Protein AF-W1YHX0-F1 (afdb_monomer_lite)

pLDDT: mean 87.03, std 13.22, range [40.62, 98.62]

Organism: NCBI:txid408170

Foldseek 3Di:
DPPDDDDPVVVVVLVVLLVVLLVVLLVQLLVLLVVDPDLFPVSLVVSVCVVVVDDDVPPPQWAWDDDDRHDTDIRGDCPVVCVVCVVVVHHPVSVVSSVQSSSQSSSCSNPVVDGDD

Radius of gyration: 15.65 Å; chains: 1; bounding box: 30×29×47 Å

Secondary structure (DSSP, 8-state):
------SHHHHHHHHHHHHHHHHHHHHHHHHHHTT-SS--HHHHHHHHHHHH----TTS--EEEEEE-SS-EEEEE--HHHHHHHHHTT--HHHHHHHHHHHHHHHHHHH-TT----

Sequence (117 aa):
MLDTNSGDEAVHVVTAILDAFAVQGQACGVVAQDSLEEHTAPAIYNALQNFYVNGMPCDGGDQVVSESPDEFTWIGDHRLQAGYWRTAGVDPKFMALAYQTWFEAFVKAIDPAFELV

Structure (mmCIF, N/CA/C/O backbone):
data_AF-W1YHX0-F1
#
_entry.id   AF-W1YHX0-F1
#
loop_
_atom_site.group_PDB
_atom_site.id
_atom_site.type_symbol
_atom_site.label_atom_id
_atom_site.label_alt_id
_atom_site.label_comp_id
_atom_site.label_asym_id
_atom_site.label_entity_id
_atom_site.label_seq_id
_atom_site.pdbx_PDB_ins_code
_atom_site.Cartn_x
_atom_site.Cartn_y
_atom_site.Cartn_z
_atom_site.occupancy
_atom_site.B_iso_or_equiv
_atom_site.auth_seq_id
_atom_site.auth_comp_id
_atom_site.auth_asym_id
_atom_site.auth_atom_id
_atom_site.pdbx_PDB_model_num
ATOM 1 N N . MET A 1 1 ? 15.056 0.971 -20.120 1.00 40.62 1 MET A N 1
ATOM 2 C CA . MET A 1 1 ? 14.019 0.554 -21.082 1.00 40.62 1 MET A CA 1
ATOM 3 C C . MET A 1 1 ? 13.678 -0.881 -20.749 1.00 40.62 1 MET A C 1
ATOM 5 O O . MET A 1 1 ? 14.533 -1.734 -20.940 1.00 40.62 1 MET A O 1
ATOM 9 N N . LEU A 1 2 ? 12.488 -1.136 -20.208 1.00 43.56 2 LEU A N 1
ATOM 10 C CA . LEU A 1 2 ? 11.900 -2.476 -20.221 1.00 43.56 2 LEU A CA 1
ATOM 11 C C . LEU A 1 2 ? 11.383 -2.730 -21.644 1.00 43.56 2 LEU A C 1
ATOM 13 O O . LEU A 1 2 ? 10.187 -2.709 -21.894 1.00 43.56 2 LEU A O 1
ATOM 17 N N . ASP A 1 3 ? 12.315 -2.866 -22.586 1.00 60.97 3 ASP A N 1
ATOM 18 C CA . ASP A 1 3 ? 12.041 -3.403 -23.915 1.00 60.97 3 ASP A CA 1
ATOM 19 C C . ASP A 1 3 ? 12.527 -4.844 -23.890 1.00 60.97 3 ASP A C 1
ATOM 21 O O . ASP A 1 3 ? 13.702 -5.125 -24.103 1.00 60.97 3 ASP A O 1
ATOM 25 N N . THR A 1 4 ? 11.641 -5.746 -23.491 1.00 50.72 4 THR A N 1
ATOM 26 C CA . THR A 1 4 ? 11.630 -7.162 -23.878 1.00 50.72 4 THR A CA 1
ATOM 27 C C . THR A 1 4 ? 10.390 -7.770 -23.248 1.00 50.72 4 THR A C 1
ATOM 29 O O . THR A 1 4 ? 10.340 -7.987 -22.042 1.00 50.72 4 THR A O 1
ATOM 32 N N . ASN A 1 5 ? 9.364 -7.930 -24.086 1.00 51.41 5 ASN A N 1
ATOM 33 C CA . ASN A 1 5 ? 8.384 -9.022 -24.109 1.00 51.41 5 ASN A CA 1
ATOM 34 C C . ASN A 1 5 ? 7.026 -8.468 -24.548 1.00 51.41 5 ASN A C 1
ATOM 36 O O . ASN A 1 5 ? 6.219 -7.975 -23.772 1.00 51.41 5 ASN A O 1
ATOM 40 N N . SER A 1 6 ? 6.773 -8.507 -25.851 1.00 63.44 6 SER A N 1
ATOM 41 C CA . SER A 1 6 ? 5.424 -8.333 -26.380 1.00 63.44 6 SER A CA 1
ATOM 42 C C . SER A 1 6 ? 4.723 -9.692 -26.295 1.00 63.44 6 SER A C 1
ATOM 44 O O . SER A 1 6 ? 5.205 -10.646 -26.900 1.00 63.44 6 SER A O 1
ATOM 46 N N . GLY A 1 7 ? 3.612 -9.794 -25.557 1.00 66.19 7 GLY A N 1
ATOM 47 C CA . GLY A 1 7 ? 2.809 -1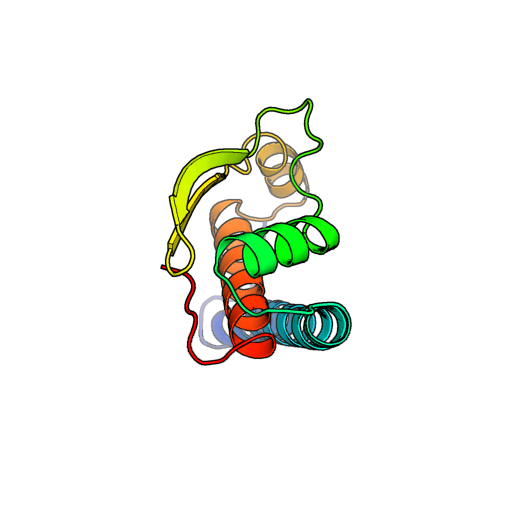1.024 -25.439 1.00 66.19 7 GLY A CA 1
ATOM 48 C C . GLY A 1 7 ? 2.758 -11.621 -24.025 1.00 66.19 7 GLY A C 1
ATOM 49 O O . GLY A 1 7 ? 3.078 -10.943 -23.049 1.00 66.19 7 GLY A O 1
ATOM 50 N N . ASP A 1 8 ? 2.351 -12.892 -23.926 1.00 71.62 8 ASP A N 1
ATOM 51 C CA . ASP A 1 8 ? 2.069 -13.621 -22.671 1.00 71.62 8 ASP A CA 1
ATOM 52 C C . ASP A 1 8 ? 3.237 -13.618 -21.663 1.00 71.62 8 ASP A C 1
ATOM 54 O O . ASP A 1 8 ? 3.030 -13.652 -20.453 1.00 71.62 8 ASP A O 1
ATOM 58 N N . GLU A 1 9 ? 4.480 -13.521 -22.138 1.00 74.69 9 GLU A N 1
ATOM 59 C CA . GLU A 1 9 ? 5.670 -13.530 -21.283 1.00 74.69 9 GLU A CA 1
ATOM 60 C C . GLU A 1 9 ? 5.806 -12.258 -20.429 1.00 74.69 9 GLU A C 1
ATOM 62 O O . GLU A 1 9 ? 6.169 -12.343 -19.256 1.00 74.69 9 GLU A O 1
ATOM 67 N N . ALA A 1 10 ? 5.459 -11.078 -20.960 1.00 75.94 10 ALA A N 1
ATOM 68 C CA . ALA A 1 10 ? 5.428 -9.858 -20.147 1.00 75.94 10 ALA A CA 1
ATOM 69 C C . ALA A 1 10 ? 4.324 -9.908 -19.093 1.00 75.94 10 ALA A C 1
ATOM 71 O O . ALA A 1 10 ? 4.528 -9.425 -17.981 1.00 75.94 10 ALA A O 1
ATOM 72 N N . VAL A 1 11 ? 3.183 -10.521 -19.421 1.00 82.81 11 VAL A N 1
ATOM 73 C CA . VAL A 1 11 ? 2.095 -10.725 -18.459 1.00 82.81 11 VAL A CA 1
ATOM 74 C C . VAL A 1 11 ? 2.586 -11.596 -17.306 1.00 82.81 11 VAL A C 1
ATOM 76 O O . VAL A 1 11 ? 2.435 -11.201 -16.157 1.00 82.81 11 VAL A O 1
ATOM 79 N N . HIS A 1 12 ? 3.266 -12.711 -17.590 1.00 88.25 12 HIS A N 1
ATOM 80 C CA . HIS A 1 12 ? 3.818 -13.575 -16.544 1.00 88.25 12 HIS A CA 1
ATOM 81 C C . HIS A 1 12 ? 4.850 -12.873 -15.655 1.00 88.25 12 HIS A C 1
ATOM 83 O O . HIS A 1 12 ? 4.824 -13.059 -14.441 1.00 88.25 12 HIS A O 1
ATOM 89 N N . VAL A 1 13 ? 5.742 -12.057 -16.226 1.00 91.19 13 VAL A N 1
ATOM 90 C CA . VAL A 1 13 ? 6.729 -11.300 -15.435 1.00 91.19 13 VAL A CA 1
ATOM 91 C C . VAL A 1 13 ? 6.039 -10.272 -14.539 1.00 91.19 13 VAL A C 1
ATOM 93 O O . VAL A 1 13 ? 6.361 -10.181 -13.357 1.00 91.19 13 VAL A O 1
ATOM 96 N N . VAL A 1 14 ? 5.072 -9.524 -15.075 1.00 92.69 14 VAL A N 1
ATOM 97 C CA . VAL A 1 14 ? 4.285 -8.557 -14.300 1.00 92.69 14 VAL A CA 1
ATOM 98 C C . VAL A 1 14 ? 3.544 -9.254 -13.161 1.00 92.69 14 VAL A C 1
ATOM 100 O O . VAL A 1 14 ? 3.647 -8.808 -12.020 1.00 92.69 14 VAL A O 1
ATOM 103 N N . THR A 1 15 ? 2.866 -10.369 -13.443 1.00 94.31 15 THR A N 1
ATOM 104 C CA . THR A 1 15 ? 2.180 -11.175 -12.427 1.00 94.31 15 THR A CA 1
ATOM 105 C C . THR A 1 15 ? 3.151 -11.648 -11.351 1.00 94.31 15 THR A C 1
ATOM 107 O O . THR A 1 15 ? 2.892 -11.418 -10.179 1.00 94.31 15 THR A O 1
ATOM 110 N N . ALA A 1 16 ? 4.308 -12.202 -11.722 1.00 96.88 16 ALA A N 1
ATOM 111 C CA . ALA A 1 16 ? 5.293 -12.678 -10.752 1.00 96.88 16 ALA A CA 1
ATOM 112 C C . ALA A 1 16 ? 5.829 -11.560 -9.837 1.00 96.88 16 ALA A C 1
ATOM 114 O O . ALA A 1 16 ? 6.089 -11.799 -8.658 1.00 96.88 16 ALA A O 1
ATOM 115 N N . ILE A 1 17 ? 5.991 -10.338 -10.357 1.00 96.81 17 ILE A N 1
ATOM 116 C CA . ILE A 1 17 ? 6.402 -9.187 -9.543 1.00 96.81 17 ILE A CA 1
ATOM 117 C C . ILE A 1 17 ? 5.288 -8.798 -8.567 1.00 96.81 17 ILE A C 1
ATOM 119 O O . ILE A 1 17 ? 5.563 -8.620 -7.383 1.00 96.81 17 ILE A O 1
ATOM 123 N N . LEU A 1 18 ? 4.043 -8.681 -9.037 1.00 97.88 18 LEU A N 1
ATOM 124 C CA . LEU A 1 18 ? 2.913 -8.340 -8.169 1.00 97.88 18 LEU A CA 1
ATOM 125 C C . LEU A 1 18 ? 2.675 -9.420 -7.104 1.00 97.88 18 LEU A C 1
ATOM 127 O O . LEU A 1 18 ? 2.472 -9.082 -5.941 1.00 97.88 18 LEU A O 1
ATOM 131 N N . ASP A 1 19 ? 2.810 -10.698 -7.462 1.00 98.31 19 ASP A N 1
ATOM 132 C CA . ASP A 1 19 ? 2.743 -11.823 -6.527 1.00 98.31 19 ASP A CA 1
ATOM 133 C C . ASP A 1 19 ? 3.838 -11.726 -5.461 1.00 98.31 19 ASP A C 1
ATOM 135 O O . ASP A 1 19 ? 3.575 -11.951 -4.282 1.00 98.31 19 ASP A O 1
ATOM 139 N N . ALA A 1 20 ? 5.064 -11.345 -5.835 1.00 98.44 20 ALA A N 1
ATOM 140 C CA . ALA A 1 20 ? 6.142 -11.152 -4.868 1.00 98.44 20 ALA A CA 1
ATOM 141 C C . ALA A 1 20 ? 5.828 -10.023 -3.868 1.00 98.44 20 ALA A C 1
ATOM 143 O O . ALA A 1 20 ? 6.080 -10.181 -2.671 1.00 98.44 20 ALA A O 1
ATOM 144 N N . PHE A 1 21 ? 5.243 -8.912 -4.332 1.00 98.19 21 PHE A N 1
ATOM 145 C CA . PHE A 1 21 ? 4.770 -7.836 -3.454 1.00 98.19 21 PHE A CA 1
ATOM 146 C C . PHE A 1 21 ? 3.618 -8.307 -2.558 1.00 98.19 21 PHE A C 1
ATOM 148 O O . PHE A 1 21 ? 3.654 -8.053 -1.357 1.00 98.19 21 PHE A O 1
ATOM 155 N N . ALA A 1 22 ? 2.646 -9.050 -3.091 1.00 98.50 22 ALA A N 1
ATOM 1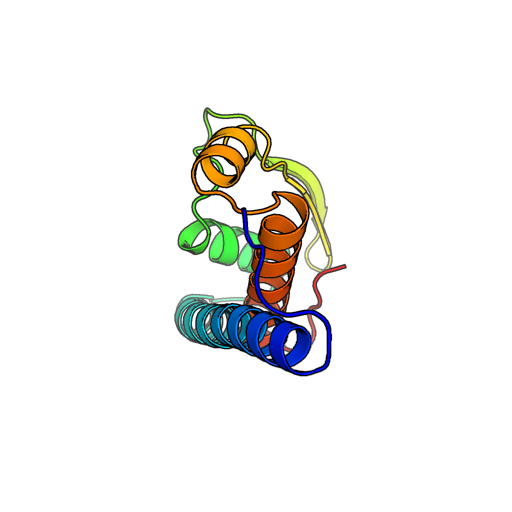56 C CA . ALA A 1 22 ? 1.543 -9.605 -2.307 1.00 98.50 22 ALA A CA 1
ATOM 157 C C . ALA A 1 22 ? 2.043 -10.565 -1.213 1.00 98.50 22 ALA A C 1
ATOM 159 O O . ALA A 1 22 ? 1.677 -10.423 -0.048 1.00 98.50 22 ALA A O 1
ATOM 160 N N . VAL A 1 23 ? 2.932 -11.503 -1.560 1.00 98.62 23 VAL A N 1
ATOM 161 C CA . VAL A 1 23 ? 3.522 -12.469 -0.618 1.00 98.62 23 VAL A CA 1
ATOM 162 C C . VAL A 1 23 ? 4.263 -11.752 0.504 1.00 98.62 23 VAL A C 1
ATOM 164 O O . VAL A 1 23 ? 4.128 -12.118 1.673 1.00 98.62 23 VAL A O 1
ATOM 167 N N . GLN A 1 24 ? 5.040 -10.720 0.173 1.00 98.12 24 GLN A N 1
ATOM 168 C CA . GLN A 1 24 ? 5.791 -9.987 1.184 1.00 98.12 24 GLN A CA 1
ATOM 169 C C . GLN A 1 24 ? 4.887 -9.083 2.037 1.00 98.12 24 GLN A C 1
ATOM 171 O O . GLN A 1 24 ? 5.108 -9.000 3.244 1.00 98.12 24 GLN A O 1
ATOM 176 N N . GLY A 1 25 ? 3.843 -8.485 1.455 1.00 97.94 25 GLY A N 1
ATOM 177 C CA . GLY A 1 25 ? 2.816 -7.732 2.182 1.00 97.94 25 GLY A CA 1
ATOM 178 C C . GLY A 1 25 ? 2.074 -8.606 3.179 1.00 97.94 25 GLY A C 1
ATOM 179 O O . GLY A 1 25 ? 2.014 -8.273 4.359 1.00 97.94 25 GLY A O 1
ATOM 180 N N . GLN A 1 26 ? 1.628 -9.785 2.744 1.00 98.38 26 GLN A N 1
ATOM 181 C CA . GLN A 1 26 ? 1.005 -10.778 3.614 1.00 98.38 26 GLN A CA 1
ATOM 182 C C . GLN A 1 26 ? 1.937 -11.191 4.761 1.00 98.38 26 GLN A C 1
ATOM 184 O O . GLN A 1 26 ? 1.516 -11.210 5.914 1.00 98.38 26 GLN A O 1
ATOM 189 N N . ALA A 1 27 ? 3.205 -11.503 4.470 1.00 97.94 27 ALA A N 1
ATOM 190 C CA . ALA A 1 27 ? 4.167 -11.892 5.499 1.00 97.94 27 ALA A CA 1
ATOM 191 C C . ALA A 1 27 ? 4.377 -10.782 6.544 1.00 97.94 27 ALA A C 1
ATOM 193 O O . ALA A 1 27 ? 4.415 -11.063 7.740 1.00 97.94 27 ALA A O 1
ATOM 194 N N . CYS A 1 28 ? 4.472 -9.523 6.110 1.00 97.56 28 CYS A N 1
ATOM 195 C CA . CYS A 1 28 ? 4.557 -8.379 7.013 1.00 97.56 28 CYS A CA 1
ATOM 196 C C . CYS A 1 28 ? 3.271 -8.168 7.818 1.00 97.56 28 CYS A C 1
ATOM 198 O O . CYS A 1 28 ? 3.363 -7.895 9.011 1.00 97.56 28 CYS A O 1
ATOM 200 N N . GLY A 1 29 ? 2.099 -8.343 7.206 1.00 97.06 29 GLY A N 1
ATOM 201 C CA . GLY A 1 29 ? 0.811 -8.223 7.889 1.00 97.06 29 GLY A CA 1
ATOM 202 C C . GLY A 1 29 ? 0.629 -9.276 8.982 1.00 97.06 29 GLY A C 1
ATOM 203 O O . GLY A 1 29 ? 0.200 -8.937 10.077 1.00 97.06 29 GLY A O 1
ATOM 204 N N . VAL A 1 30 ? 1.058 -10.523 8.747 1.00 97.25 30 VAL A N 1
ATOM 205 C CA . VAL A 1 30 ? 1.075 -11.575 9.784 1.00 97.25 30 VAL A CA 1
ATOM 206 C C . VAL A 1 30 ? 1.960 -11.172 10.967 1.00 97.25 30 VAL A C 1
ATOM 208 O O . VAL A 1 30 ? 1.544 -11.282 12.113 1.00 97.25 30 VAL A O 1
ATOM 211 N N . VAL A 1 31 ? 3.163 -10.648 10.706 1.00 96.69 31 VAL A N 1
ATOM 212 C CA . VAL A 1 31 ? 4.059 -10.178 11.781 1.00 96.69 31 VAL A CA 1
ATOM 213 C C . VAL A 1 31 ? 3.461 -8.980 12.527 1.00 96.69 31 VAL A C 1
ATOM 215 O O . VAL A 1 31 ? 3.614 -8.870 13.740 1.00 96.69 31 VAL A O 1
ATOM 218 N N . ALA A 1 32 ? 2.789 -8.073 11.819 1.00 95.81 32 ALA A N 1
ATOM 219 C CA . ALA A 1 32 ? 2.131 -6.919 12.417 1.00 95.81 32 ALA A CA 1
ATOM 220 C C . ALA A 1 32 ? 0.941 -7.323 13.301 1.00 95.81 32 ALA A C 1
ATOM 222 O O . ALA A 1 32 ? 0.796 -6.780 14.396 1.00 95.81 32 ALA A O 1
ATOM 223 N N . GLN A 1 33 ? 0.134 -8.291 12.855 1.00 95.50 33 GLN A N 1
ATOM 224 C CA . GLN A 1 33 ? -1.021 -8.822 13.584 1.00 95.50 33 GLN A CA 1
ATOM 225 C C . GLN A 1 33 ? -0.632 -9.294 14.990 1.00 95.50 33 GLN A C 1
ATOM 227 O O . GLN A 1 33 ? -1.297 -8.934 15.956 1.00 95.50 33 GLN A O 1
ATOM 232 N N . ASP A 1 34 ? 0.495 -10.002 15.121 1.00 91.94 34 ASP A N 1
ATOM 233 C CA . ASP A 1 34 ? 1.008 -10.497 16.409 1.00 91.94 34 ASP A CA 1
ATOM 234 C C . ASP A 1 34 ? 1.316 -9.377 17.426 1.00 91.94 34 ASP A C 1
ATOM 236 O O . ASP A 1 34 ? 1.468 -9.640 18.621 1.00 91.94 34 ASP A O 1
ATOM 240 N N . SER A 1 35 ? 1.438 -8.129 16.963 1.00 87.69 35 SER A N 1
ATOM 241 C CA . SER A 1 35 ? 1.763 -6.958 17.785 1.00 87.69 35 SER A CA 1
ATOM 242 C C . SER A 1 35 ? 0.574 -6.036 18.075 1.00 87.69 35 SER A C 1
ATOM 244 O O . SER A 1 35 ? 0.740 -5.054 18.801 1.00 87.69 35 SER A O 1
ATOM 246 N N . LEU A 1 36 ? -0.608 -6.330 17.526 1.00 92.19 36 LEU A N 1
ATOM 247 C CA . LEU A 1 36 ? -1.809 -5.512 17.688 1.00 92.19 36 LEU A CA 1
ATOM 248 C C . LEU A 1 36 ? -2.697 -6.039 18.822 1.00 92.19 36 LEU A C 1
ATOM 250 O O . LEU A 1 36 ? -3.041 -7.216 18.869 1.00 92.19 36 LEU A O 1
ATOM 254 N N . GLU A 1 37 ? -3.104 -5.147 19.727 1.00 90.56 37 GLU A N 1
ATOM 255 C CA . GLU A 1 37 ? -4.092 -5.462 20.773 1.00 90.56 37 GLU A CA 1
ATOM 256 C C . GLU A 1 37 ? -5.532 -5.431 20.230 1.00 90.56 37 GLU A C 1
ATOM 258 O O . GLU A 1 37 ? -6.386 -6.190 20.686 1.00 90.56 37 GLU A O 1
ATOM 263 N N . GLU A 1 38 ? -5.795 -4.569 19.242 1.00 91.44 38 GLU A N 1
ATOM 264 C CA . GLU A 1 38 ? -7.105 -4.359 18.623 1.00 91.44 38 GLU A CA 1
ATOM 265 C C . GLU A 1 38 ? -6.963 -4.113 17.114 1.00 91.44 38 GLU A C 1
ATOM 267 O O . GLU A 1 38 ? -5.992 -3.510 16.652 1.00 91.44 38 GLU A O 1
ATOM 272 N N . HIS A 1 39 ? -7.962 -4.545 16.341 1.00 93.06 39 HIS A N 1
ATOM 273 C CA . HIS A 1 39 ? -8.007 -4.389 14.886 1.00 93.06 39 HIS A CA 1
ATOM 274 C C . HIS A 1 39 ? -8.948 -3.244 14.495 1.00 93.06 39 HIS A C 1
ATOM 276 O O . HIS A 1 39 ? -10.071 -3.459 14.051 1.00 93.06 39 HIS A O 1
ATOM 282 N N . THR A 1 40 ? -8.498 -2.009 14.702 1.00 94.75 40 THR A N 1
ATOM 283 C CA . THR A 1 40 ? -9.187 -0.804 14.210 1.00 94.75 40 THR A CA 1
ATOM 284 C C . THR A 1 40 ? -8.453 -0.246 12.994 1.00 94.75 40 THR A C 1
ATOM 286 O O . THR A 1 40 ? -7.236 -0.419 12.878 1.00 94.75 40 THR A O 1
ATOM 289 N N . ALA A 1 41 ? -9.147 0.467 12.103 1.00 93.31 41 ALA A N 1
ATOM 290 C CA . ALA A 1 41 ? -8.529 1.085 10.926 1.00 93.31 41 ALA A CA 1
ATOM 291 C C . ALA A 1 41 ? -7.287 1.943 11.265 1.00 93.31 41 ALA A C 1
ATOM 293 O O . ALA A 1 41 ? -6.268 1.790 10.587 1.00 93.31 41 ALA A O 1
ATOM 294 N N . PRO A 1 42 ? -7.279 2.774 12.333 1.00 91.88 42 PRO A N 1
ATOM 295 C CA . PRO A 1 42 ? -6.101 3.561 12.695 1.00 91.88 42 PRO A CA 1
ATOM 296 C C . PRO A 1 42 ? -4.951 2.696 13.224 1.00 91.88 42 PRO A C 1
ATOM 298 O O . PRO A 1 42 ? -3.786 2.973 12.941 1.00 91.88 42 PRO A O 1
ATOM 301 N N . ALA A 1 43 ? -5.248 1.630 13.976 1.00 93.44 43 ALA A N 1
ATOM 302 C CA . ALA A 1 43 ? -4.225 0.706 14.465 1.00 93.44 43 ALA A CA 1
ATOM 303 C C . ALA A 1 43 ? -3.561 -0.053 13.305 1.00 93.44 43 ALA A C 1
ATOM 305 O O . ALA A 1 43 ? -2.333 -0.136 13.242 1.00 93.44 43 ALA A O 1
ATOM 306 N N . ILE A 1 44 ? -4.366 -0.520 12.347 1.00 94.62 44 ILE A N 1
ATOM 307 C CA . ILE A 1 44 ? -3.901 -1.188 11.126 1.00 94.62 44 ILE A CA 1
ATOM 308 C C . ILE A 1 44 ? -3.061 -0.231 10.272 1.00 94.62 44 ILE A C 1
ATOM 310 O O . ILE A 1 44 ? -1.967 -0.602 9.849 1.00 94.62 44 ILE A O 1
ATOM 314 N N . TYR A 1 45 ? -3.520 1.006 10.059 1.00 91.56 45 TYR A N 1
ATOM 315 C CA . TYR A 1 45 ? -2.758 2.026 9.332 1.00 91.56 45 TYR A CA 1
ATOM 316 C C . TYR A 1 45 ? -1.400 2.298 9.991 1.00 91.56 45 TYR A C 1
ATOM 318 O O . TYR A 1 45 ? -0.365 2.258 9.330 1.00 91.56 45 TYR A O 1
ATOM 326 N N . ASN A 1 46 ? -1.371 2.512 11.308 1.00 90.00 46 ASN A N 1
ATOM 327 C CA . ASN A 1 46 ? -0.119 2.756 12.024 1.00 90.00 46 ASN A CA 1
ATOM 328 C C . ASN A 1 46 ? 0.839 1.560 11.926 1.00 90.00 46 ASN A C 1
ATOM 330 O O . ASN A 1 46 ? 2.042 1.744 11.729 1.00 90.00 46 ASN A O 1
ATOM 334 N N . ALA A 1 47 ? 0.317 0.335 12.022 1.00 93.25 47 ALA A N 1
ATOM 335 C CA . ALA A 1 47 ? 1.109 -0.867 11.807 1.00 93.25 47 ALA A CA 1
ATOM 336 C C . ALA A 1 47 ? 1.677 -0.915 10.381 1.00 93.25 47 ALA A C 1
ATOM 338 O O . ALA A 1 47 ? 2.873 -1.137 10.220 1.00 93.25 47 ALA A O 1
ATOM 339 N N . LEU A 1 48 ? 0.864 -0.629 9.361 1.00 92.88 48 LEU A N 1
ATOM 340 C CA . LEU A 1 48 ? 1.287 -0.561 7.960 1.00 92.88 48 LEU A CA 1
ATOM 341 C C . LEU A 1 48 ? 2.438 0.432 7.763 1.00 92.88 48 LEU A C 1
ATOM 343 O O . LEU A 1 48 ? 3.461 0.073 7.174 1.00 92.88 48 LEU A O 1
ATOM 347 N N . GLN A 1 49 ? 2.324 1.643 8.311 1.00 88.12 49 GLN A N 1
ATOM 348 C CA . GLN A 1 49 ? 3.348 2.684 8.177 1.00 88.12 49 GLN A CA 1
ATOM 349 C C . GLN A 1 49 ? 4.701 2.274 8.781 1.00 88.12 49 GLN A C 1
ATOM 351 O O . GLN A 1 49 ? 5.747 2.612 8.223 1.00 88.12 49 GLN A O 1
ATOM 356 N N . ASN A 1 50 ? 4.705 1.478 9.857 1.00 89.69 50 ASN A N 1
ATOM 357 C CA . ASN A 1 50 ? 5.937 0.963 10.469 1.00 89.69 50 ASN A CA 1
ATOM 358 C C . ASN A 1 50 ? 6.717 -0.002 9.559 1.00 89.69 50 ASN A C 1
ATOM 360 O O . ASN A 1 50 ? 7.930 -0.139 9.718 1.00 89.69 50 ASN A O 1
ATOM 364 N N . PHE A 1 51 ? 6.045 -0.666 8.614 1.00 92.25 51 PHE A N 1
ATOM 365 C CA . PHE A 1 51 ? 6.678 -1.564 7.641 1.00 92.25 51 PHE A CA 1
ATOM 366 C C . PHE A 1 51 ? 6.953 -0.885 6.306 1.00 92.25 51 PHE A C 1
ATOM 368 O O . PHE A 1 51 ? 7.983 -1.133 5.681 1.00 92.25 51 PHE A O 1
ATOM 375 N N . TYR A 1 52 ? 6.025 -0.046 5.863 1.00 87.94 52 TYR A N 1
ATOM 376 C CA . TYR A 1 52 ? 6.106 0.626 4.579 1.00 87.94 52 TYR A CA 1
ATOM 377 C C . TYR A 1 52 ? 7.196 1.704 4.561 1.00 87.94 52 TYR A C 1
ATOM 379 O O . TYR A 1 52 ? 7.914 1.824 3.568 1.00 87.94 52 TYR A O 1
ATOM 387 N N . VAL A 1 53 ? 7.356 2.443 5.669 1.00 78.38 53 VAL A N 1
ATOM 388 C CA . VAL A 1 53 ? 8.422 3.442 5.894 1.00 78.38 53 VAL A CA 1
ATOM 389 C C . VAL A 1 53 ? 8.604 4.396 4.704 1.00 78.38 53 VAL A C 1
ATOM 391 O O . VAL A 1 53 ? 9.713 4.786 4.337 1.00 78.38 53 VAL A O 1
ATOM 394 N N . ASN A 1 54 ? 7.501 4.772 4.068 1.00 68.62 54 ASN A N 1
ATOM 395 C CA . ASN A 1 54 ? 7.481 5.819 3.062 1.00 68.62 54 ASN A CA 1
ATOM 396 C C . ASN A 1 54 ? 6.810 7.001 3.726 1.00 68.62 54 ASN A C 1
ATOM 398 O O . ASN A 1 54 ? 5.662 6.887 4.128 1.00 68.62 54 ASN A O 1
ATOM 402 N N . GLY A 1 55 ? 7.547 8.087 3.913 1.00 56.81 55 GLY A N 1
ATOM 403 C CA . GLY A 1 55 ? 7.076 9.138 4.795 1.00 56.81 55 GLY A CA 1
ATOM 404 C C . GLY A 1 55 ? 7.778 9.103 6.145 1.00 56.81 55 GLY A C 1
ATOM 405 O O . GLY A 1 55 ? 7.255 8.534 7.099 1.00 56.81 55 GLY A O 1
ATOM 406 N N . MET A 1 56 ? 8.959 9.712 6.281 1.00 58.62 56 MET A N 1
ATOM 407 C CA . MET A 1 56 ? 9.327 10.187 7.622 1.00 58.62 56 MET A CA 1
ATOM 408 C C . MET A 1 56 ? 8.381 11.349 7.967 1.00 58.62 56 MET A C 1
ATOM 410 O O . MET A 1 56 ? 8.050 12.110 7.065 1.00 58.62 56 MET A O 1
ATOM 414 N N . PRO A 1 57 ? 8.013 11.594 9.242 1.00 54.16 57 PRO A N 1
ATOM 415 C CA . PRO A 1 57 ? 7.061 12.653 9.630 1.00 54.16 57 PRO A CA 1
ATOM 416 C C . PRO A 1 57 ? 7.361 14.058 9.062 1.00 54.16 57 PRO A C 1
ATOM 418 O O . PRO A 1 57 ? 6.525 14.955 9.100 1.00 54.16 57 PRO A O 1
ATOM 421 N N . CYS A 1 58 ? 8.585 14.262 8.576 1.00 53.94 58 CYS A N 1
ATOM 422 C CA . CYS A 1 58 ? 9.133 15.508 8.073 1.00 53.94 58 CYS A CA 1
ATOM 423 C C . CYS A 1 58 ? 9.000 15.710 6.550 1.00 53.94 58 CYS A C 1
ATOM 425 O O . CYS A 1 58 ? 9.319 16.803 6.086 1.00 53.94 58 CYS A O 1
ATOM 427 N N . ASP A 1 59 ? 8.624 14.697 5.759 1.00 62.69 59 ASP A N 1
ATOM 428 C CA . ASP A 1 59 ? 8.601 14.795 4.287 1.00 62.69 59 ASP A CA 1
ATOM 429 C C . ASP A 1 59 ? 7.228 15.159 3.696 1.00 62.69 59 ASP A C 1
ATOM 431 O O . ASP A 1 59 ? 7.145 15.493 2.513 1.00 62.69 59 ASP A O 1
ATOM 435 N N . GLY A 1 60 ? 6.179 15.172 4.529 1.00 60.16 60 GLY A N 1
ATOM 436 C CA . GLY A 1 60 ? 4.818 15.540 4.133 1.00 60.16 60 GLY A CA 1
ATOM 437 C C . GLY A 1 60 ? 4.203 14.598 3.095 1.00 60.16 60 GLY A C 1
ATOM 438 O O . GLY A 1 60 ? 3.273 15.011 2.4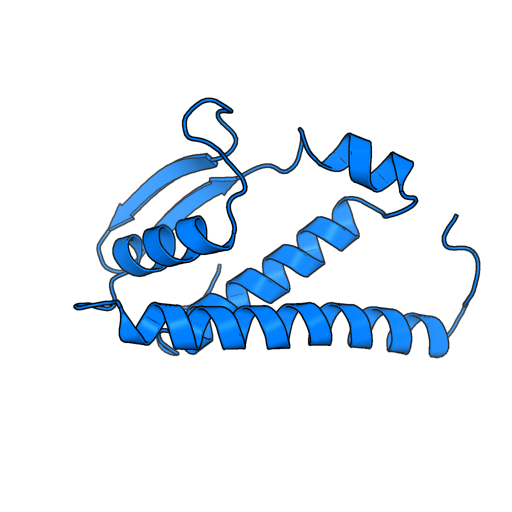07 1.00 60.16 60 GLY A O 1
ATOM 439 N N . GLY A 1 61 ? 4.746 13.382 2.955 1.00 64.12 61 GLY A N 1
ATOM 440 C CA . GLY A 1 61 ? 4.321 12.405 1.956 1.00 64.12 61 GLY A CA 1
ATOM 441 C C . GLY A 1 61 ? 2.951 11.792 2.228 1.00 64.12 61 GLY A C 1
ATOM 442 O O . GLY A 1 61 ? 2.292 11.412 1.268 1.00 64.12 61 GLY A O 1
ATOM 443 N N . ASP A 1 62 ? 2.518 11.766 3.494 1.00 74.25 62 ASP A N 1
ATOM 444 C CA . ASP A 1 62 ? 1.212 11.267 3.925 1.00 74.25 62 ASP A CA 1
ATOM 445 C C . ASP A 1 62 ? 0.440 12.340 4.707 1.00 74.25 62 ASP A C 1
ATOM 447 O O . ASP A 1 62 ? 0.911 12.879 5.714 1.00 74.25 62 ASP A O 1
ATOM 451 N N . GLN A 1 63 ? -0.777 12.638 4.254 1.00 79.44 63 GLN A N 1
ATOM 452 C CA . GLN A 1 63 ? -1.704 13.546 4.922 1.00 79.44 63 GLN A CA 1
ATOM 453 C C . GLN A 1 63 ? -2.987 12.808 5.301 1.00 79.44 63 GLN A C 1
ATOM 455 O O . GLN A 1 63 ? -3.759 12.427 4.426 1.00 79.44 63 GLN A O 1
ATOM 460 N N . VAL A 1 64 ? -3.258 12.667 6.600 1.00 85.38 64 VAL A N 1
ATOM 461 C CA . VAL A 1 64 ? -4.524 12.100 7.096 1.00 85.38 64 VAL A CA 1
ATOM 462 C C . VAL A 1 64 ? -5.698 12.992 6.679 1.00 85.38 64 VAL A C 1
ATOM 464 O O . VAL A 1 64 ? -5.660 14.210 6.874 1.00 85.38 64 VAL A O 1
ATOM 467 N N . VAL A 1 65 ? -6.730 12.380 6.097 1.00 87.00 65 VAL A N 1
ATOM 468 C CA . VAL A 1 65 ? -7.956 13.039 5.621 1.00 87.00 65 VAL A CA 1
ATOM 469 C C . VAL A 1 65 ? -9.132 12.748 6.552 1.00 87.00 65 VAL A C 1
ATOM 471 O O . VAL A 1 65 ? -9.854 13.676 6.919 1.00 87.00 65 VAL A O 1
ATOM 474 N N . SER A 1 66 ? -9.313 11.492 6.965 1.00 88.25 66 SER A N 1
ATOM 475 C CA . SER A 1 66 ? -10.333 11.085 7.936 1.00 88.25 66 SER A CA 1
ATOM 476 C C . SER A 1 66 ? -9.846 9.930 8.808 1.00 88.25 66 SER A C 1
ATOM 478 O O . SER A 1 66 ? -9.042 9.104 8.378 1.00 88.25 66 SER A O 1
ATOM 480 N N . GLU A 1 67 ? -10.354 9.882 10.038 1.00 89.38 67 GLU A N 1
ATOM 481 C CA . GLU A 1 67 ? -10.041 8.843 11.013 1.00 89.38 67 GLU A CA 1
ATOM 482 C C . GLU A 1 67 ? -11.302 8.471 11.798 1.00 89.38 67 GLU A C 1
ATOM 484 O O . GLU A 1 67 ? -11.992 9.326 12.361 1.00 89.38 67 GLU A O 1
ATOM 489 N N . SER A 1 68 ? -11.593 7.177 11.833 1.00 89.50 68 SER A N 1
ATOM 490 C CA . SER A 1 68 ? -12.608 6.535 12.661 1.00 89.50 68 SER A CA 1
ATOM 491 C C . 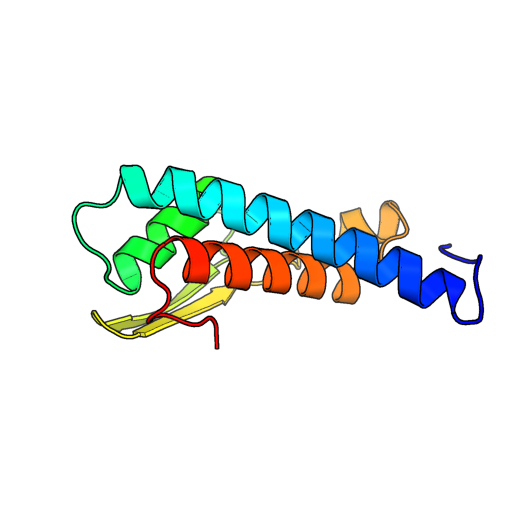SER A 1 68 ? -12.162 5.099 12.974 1.00 89.50 68 SER A C 1
ATOM 493 O O . SER A 1 68 ? -11.210 4.620 12.359 1.00 89.5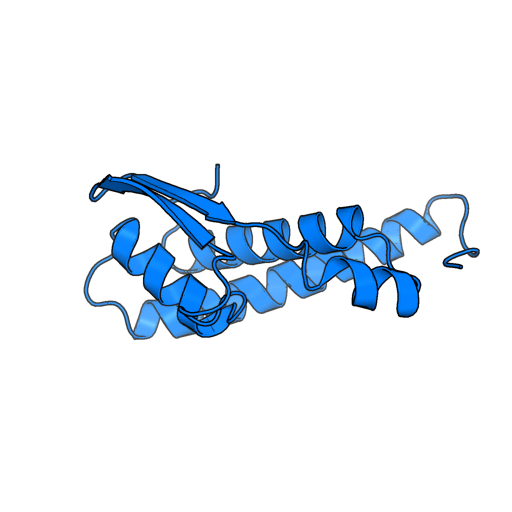0 68 SER A O 1
ATOM 495 N N . PRO A 1 69 ? -12.824 4.380 13.897 1.00 87.75 69 PRO A N 1
ATOM 496 C CA . PRO A 1 69 ? -12.471 2.987 14.176 1.00 87.75 69 PRO A CA 1
ATOM 497 C C . PRO A 1 69 ? -12.576 2.052 12.961 1.00 87.75 69 PRO A C 1
ATOM 499 O O . PRO A 1 69 ? -11.791 1.111 12.868 1.00 87.75 69 PRO A O 1
ATOM 502 N N . ASP A 1 70 ? -13.499 2.332 12.036 1.00 89.88 70 ASP A N 1
ATOM 503 C CA . ASP A 1 70 ? -13.824 1.451 10.904 1.00 89.88 70 ASP A CA 1
ATOM 504 C C . ASP A 1 70 ? -13.223 1.933 9.571 1.00 89.88 70 ASP A C 1
ATOM 506 O O . ASP A 1 70 ? -13.078 1.155 8.634 1.00 89.88 70 ASP A O 1
ATOM 510 N N . GLU A 1 71 ? -12.850 3.210 9.476 1.00 90.50 71 GLU A N 1
ATOM 511 C CA . GLU A 1 71 ? -12.331 3.831 8.255 1.00 90.50 71 GLU A CA 1
ATOM 512 C C . GLU A 1 71 ? -11.188 4.795 8.583 1.00 90.50 71 GLU A C 1
ATOM 514 O O . GLU A 1 71 ? -11.323 5.668 9.447 1.00 90.50 71 GLU A O 1
ATOM 519 N N . PHE A 1 72 ? -10.085 4.667 7.846 1.00 89.81 72 PHE A N 1
ATOM 520 C CA . PHE A 1 72 ? -8.953 5.584 7.885 1.00 89.81 72 PHE A CA 1
ATOM 521 C C . PHE A 1 72 ? -8.570 5.959 6.456 1.00 89.81 72 PHE A C 1
ATOM 523 O O . PHE A 1 72 ? -8.294 5.080 5.641 1.00 89.81 72 PHE A O 1
ATOM 530 N N . THR A 1 73 ? -8.527 7.254 6.147 1.00 89.50 73 THR A N 1
ATOM 531 C CA . THR A 1 73 ? -8.131 7.732 4.818 1.00 89.50 73 THR A CA 1
ATOM 532 C C . THR A 1 73 ? -6.969 8.703 4.915 1.00 89.50 73 THR A C 1
ATOM 534 O O . THR A 1 73 ? -6.918 9.577 5.785 1.00 89.50 73 THR A O 1
ATOM 537 N N . TRP A 1 74 ? -6.027 8.574 3.987 1.00 86.69 74 TRP A N 1
ATOM 538 C CA . TRP A 1 74 ? -4.902 9.485 3.855 1.00 86.69 74 TRP A CA 1
ATOM 539 C C . TRP A 1 74 ? -4.584 9.730 2.384 1.00 86.69 74 TRP A C 1
ATOM 541 O O . TRP A 1 74 ? -4.897 8.924 1.508 1.00 86.69 74 TRP A O 1
ATOM 551 N N . ILE A 1 75 ? -3.959 10.867 2.109 1.00 81.94 75 ILE A N 1
ATOM 552 C CA . ILE A 1 75 ? -3.364 11.168 0.814 1.00 81.94 75 ILE A CA 1
ATOM 553 C C . ILE A 1 75 ? -1.877 10.892 0.948 1.00 81.94 75 ILE A C 1
ATOM 555 O O . ILE A 1 75 ? -1.162 11.683 1.561 1.00 81.94 75 ILE A O 1
ATOM 559 N N . GLY A 1 76 ? -1.451 9.767 0.381 1.00 77.94 76 GLY A N 1
ATOM 560 C CA . GLY A 1 76 ? -0.050 9.431 0.179 1.00 77.94 76 GLY A CA 1
ATOM 561 C C . GLY A 1 76 ? 0.388 9.735 -1.250 1.00 77.94 76 GLY A C 1
ATOM 562 O O . GLY A 1 76 ? -0.351 9.439 -2.195 1.00 77.94 76 GLY A O 1
ATOM 563 N N . ASP A 1 77 ? 1.582 10.297 -1.450 1.00 75.62 77 ASP A N 1
ATOM 564 C CA . ASP A 1 77 ? 2.182 10.381 -2.784 1.00 75.62 77 ASP A CA 1
ATOM 565 C C . ASP A 1 77 ? 3.626 9.867 -2.854 1.00 75.62 77 ASP A C 1
ATOM 567 O O . ASP A 1 77 ? 4.404 9.923 -1.906 1.00 75.62 77 ASP A O 1
ATOM 571 N N . HIS A 1 78 ? 3.989 9.333 -4.024 1.00 84.25 78 HIS A N 1
ATOM 572 C CA . HIS A 1 78 ? 5.337 8.834 -4.305 1.00 84.25 78 HIS A CA 1
ATOM 573 C C . HIS A 1 78 ? 6.197 9.837 -5.077 1.00 84.25 78 HIS A C 1
ATOM 575 O O . HIS A 1 78 ? 7.073 9.447 -5.861 1.00 84.25 78 HIS A O 1
ATOM 581 N N . ARG A 1 79 ? 5.930 11.145 -4.972 1.00 82.62 79 ARG A N 1
ATOM 582 C CA . ARG A 1 79 ? 6.596 12.136 -5.838 1.00 82.62 79 ARG A CA 1
ATOM 583 C C . ARG A 1 79 ? 8.102 12.166 -5.620 1.00 82.62 79 ARG A C 1
ATOM 585 O O . ARG A 1 79 ? 8.839 12.348 -6.592 1.00 82.62 79 ARG A O 1
ATOM 592 N N . LEU A 1 80 ? 8.550 11.955 -4.382 1.00 83.62 80 LEU A N 1
ATOM 593 C CA . LEU A 1 80 ? 9.969 11.930 -4.022 1.00 83.62 80 LEU A CA 1
ATOM 594 C C . LEU A 1 80 ? 10.685 10.693 -4.594 1.00 83.62 80 LEU A C 1
ATOM 596 O O . LEU A 1 80 ? 11.825 10.786 -5.045 1.00 83.62 80 LEU A O 1
ATOM 600 N N . GLN A 1 81 ? 10.004 9.549 -4.656 1.00 87.62 81 GLN A N 1
ATOM 601 C CA . GLN A 1 81 ? 10.546 8.262 -5.100 1.00 87.62 81 GLN A CA 1
ATOM 602 C C . GLN A 1 81 ? 10.467 8.108 -6.627 1.00 87.62 81 GLN A C 1
ATOM 604 O O . GLN A 1 81 ? 11.350 7.511 -7.246 1.00 87.62 81 GLN A O 1
ATOM 609 N N . ALA A 1 82 ? 9.458 8.711 -7.266 1.00 91.06 82 ALA A N 1
ATOM 610 C CA . ALA A 1 82 ? 9.190 8.569 -8.697 1.00 91.06 82 ALA A CA 1
ATOM 611 C C . ALA A 1 82 ? 10.374 8.962 -9.598 1.00 91.06 82 ALA A C 1
ATOM 613 O O . ALA A 1 82 ? 10.541 8.399 -10.681 1.00 91.06 82 ALA A O 1
ATOM 614 N N . GLY A 1 83 ? 11.203 9.927 -9.187 1.00 93.44 83 GLY A N 1
ATOM 615 C CA . GLY A 1 83 ? 12.431 10.284 -9.910 1.00 93.44 83 GLY A CA 1
ATOM 616 C C . GLY A 1 83 ? 13.466 9.151 -9.926 1.00 93.44 83 GLY A C 1
ATOM 617 O O . GLY A 1 83 ? 14.058 8.856 -10.970 1.00 93.44 83 GLY A O 1
ATOM 618 N N . TYR A 1 84 ? 13.635 8.471 -8.791 1.00 92.56 84 TYR A N 1
ATOM 619 C CA . TYR A 1 84 ? 14.564 7.352 -8.651 1.00 92.56 84 TYR A CA 1
ATOM 620 C C . TYR A 1 84 ? 14.092 6.125 -9.428 1.00 92.56 84 TYR A C 1
ATOM 622 O O . TYR A 1 84 ? 14.892 5.503 -10.124 1.00 92.56 84 TYR A O 1
ATOM 630 N N . TRP A 1 85 ? 12.791 5.828 -9.409 1.00 94.31 85 TRP A N 1
ATOM 631 C CA . TRP A 1 85 ? 12.228 4.719 -10.184 1.00 94.31 85 TRP A CA 1
ATOM 632 C C . TRP A 1 85 ? 12.440 4.890 -11.685 1.00 94.31 85 TRP A C 1
ATOM 634 O O . TRP A 1 85 ? 12.920 3.970 -12.344 1.00 94.31 85 TRP A O 1
ATOM 644 N N . ARG A 1 86 ? 12.197 6.098 -12.216 1.00 95.12 86 ARG A N 1
ATOM 645 C CA . ARG A 1 86 ? 12.480 6.393 -13.630 1.00 95.12 86 ARG A CA 1
ATOM 646 C C . ARG A 1 86 ? 13.957 6.211 -13.964 1.00 95.12 86 ARG A C 1
ATOM 648 O O . ARG A 1 86 ? 14.271 5.640 -15.003 1.00 95.12 86 ARG A O 1
ATOM 655 N N . THR A 1 87 ? 14.852 6.657 -13.080 1.00 96.31 87 THR A N 1
ATOM 656 C CA . THR A 1 87 ? 16.305 6.467 -13.242 1.00 96.31 87 THR A CA 1
ATOM 657 C C . THR A 1 87 ? 16.680 4.983 -13.273 1.00 96.31 87 THR A C 1
ATOM 659 O O . THR A 1 87 ? 17.505 4.579 -14.087 1.00 96.31 87 THR A O 1
ATOM 662 N N . ALA A 1 88 ? 16.027 4.158 -12.451 1.00 94.81 88 ALA A N 1
ATOM 663 C CA . ALA A 1 88 ? 16.176 2.703 -12.452 1.00 94.81 88 ALA A CA 1
ATOM 664 C C . ALA A 1 88 ? 15.473 2.006 -13.638 1.00 94.81 88 ALA A C 1
ATOM 666 O O . ALA A 1 88 ? 15.577 0.792 -13.791 1.00 94.81 88 ALA A O 1
ATOM 667 N N . GLY A 1 89 ? 14.771 2.754 -14.496 1.00 94.25 89 GLY A N 1
ATOM 668 C CA . GLY A 1 89 ? 14.064 2.222 -15.659 1.00 94.25 89 GLY A CA 1
ATOM 669 C C . GLY A 1 89 ? 12.696 1.612 -15.353 1.00 94.25 89 GLY A C 1
ATOM 670 O O . GLY A 1 89 ? 12.174 0.892 -16.202 1.00 94.25 89 GLY A O 1
ATOM 671 N N . VAL A 1 90 ? 12.120 1.907 -14.187 1.00 93.44 90 VAL A N 1
ATOM 672 C CA . VAL A 1 90 ? 10.802 1.424 -13.762 1.00 93.44 90 VAL A CA 1
ATOM 673 C C . VAL A 1 90 ? 9.754 2.525 -13.933 1.00 93.44 90 VAL A C 1
ATOM 675 O O . VAL A 1 90 ? 9.992 3.682 -13.576 1.00 93.44 90 VAL A O 1
ATOM 678 N N . ASP A 1 91 ? 8.584 2.175 -14.475 1.00 94.06 91 ASP A N 1
ATOM 679 C CA . ASP A 1 91 ? 7.443 3.092 -14.552 1.00 94.06 91 ASP A CA 1
ATOM 680 C C . ASP A 1 91 ? 6.901 3.377 -13.136 1.00 94.06 91 ASP A C 1
ATOM 682 O O . ASP A 1 91 ? 6.486 2.443 -12.443 1.00 94.06 91 ASP A O 1
ATOM 686 N N . PRO A 1 92 ? 6.847 4.647 -12.691 1.00 93.44 92 PRO A N 1
ATOM 687 C CA . PRO A 1 92 ? 6.250 5.001 -11.409 1.00 93.44 92 PRO A CA 1
ATOM 688 C C . PRO A 1 92 ? 4.813 4.522 -11.211 1.00 93.44 92 PRO A C 1
ATOM 690 O O . PRO A 1 92 ? 4.437 4.229 -10.081 1.00 93.44 92 PRO A O 1
ATOM 693 N N . LYS A 1 93 ? 4.011 4.417 -12.278 1.00 92.62 93 LYS A N 1
ATOM 694 C CA . LYS A 1 93 ? 2.644 3.886 -12.172 1.00 92.62 93 LYS A CA 1
ATOM 695 C C . LYS A 1 93 ? 2.643 2.403 -11.820 1.00 92.62 93 LYS A C 1
ATOM 697 O O . LYS A 1 93 ? 1.823 1.969 -11.021 1.00 92.62 93 LYS A O 1
ATOM 702 N N . PHE A 1 94 ? 3.577 1.646 -12.392 1.00 94.50 94 PHE A N 1
ATOM 703 C CA . PHE A 1 94 ? 3.737 0.234 -12.070 1.00 94.50 94 PHE A CA 1
ATOM 704 C C . PHE A 1 94 ? 4.228 0.041 -10.631 1.00 94.50 94 PHE A C 1
ATOM 706 O O . PHE A 1 94 ? 3.685 -0.791 -9.916 1.00 94.50 94 PHE A O 1
ATOM 713 N N . MET A 1 95 ? 5.187 0.853 -10.170 1.00 94.44 95 MET A N 1
ATOM 714 C CA . MET A 1 95 ? 5.615 0.806 -8.764 1.00 94.44 95 MET A CA 1
ATOM 715 C C . MET A 1 95 ? 4.491 1.167 -7.795 1.00 94.44 95 MET A C 1
ATOM 717 O O . MET A 1 95 ? 4.347 0.507 -6.772 1.00 94.44 95 MET A O 1
ATOM 721 N N . ALA A 1 96 ? 3.679 2.179 -8.114 1.00 91.69 96 ALA A N 1
ATOM 722 C CA . ALA A 1 96 ? 2.517 2.527 -7.301 1.00 91.69 96 ALA A CA 1
ATOM 723 C C . ALA A 1 96 ? 1.525 1.356 -7.209 1.00 91.69 96 ALA A C 1
ATOM 725 O O . ALA A 1 96 ? 1.071 1.038 -6.114 1.00 91.69 96 ALA A O 1
ATOM 726 N N . LEU A 1 97 ? 1.257 0.668 -8.326 1.00 94.06 97 LEU A N 1
ATOM 727 C CA . LEU A 1 97 ? 0.434 -0.545 -8.337 1.00 94.06 97 LEU A CA 1
ATOM 728 C C . LEU A 1 97 ? 1.045 -1.656 -7.471 1.00 94.06 97 LEU A C 1
ATOM 730 O O . LEU A 1 97 ? 0.336 -2.253 -6.671 1.00 94.06 97 LEU A O 1
ATOM 734 N N . ALA A 1 98 ? 2.351 -1.904 -7.582 1.00 95.94 98 ALA A N 1
ATOM 735 C CA . ALA A 1 98 ? 3.026 -2.918 -6.775 1.00 95.94 98 ALA A CA 1
ATOM 736 C C . ALA A 1 98 ? 2.901 -2.635 -5.264 1.00 95.94 98 ALA A C 1
ATOM 738 O O . ALA A 1 98 ? 2.610 -3.546 -4.489 1.00 95.94 98 ALA A O 1
ATOM 739 N N . TYR A 1 99 ? 3.035 -1.372 -4.840 1.00 94.06 99 TYR A N 1
ATOM 740 C CA . TYR A 1 99 ? 2.800 -0.986 -3.445 1.00 94.06 99 TYR A CA 1
ATOM 741 C C . TYR A 1 99 ? 1.328 -1.092 -3.031 1.00 94.06 99 TYR A C 1
ATOM 743 O O . TYR A 1 99 ? 1.065 -1.532 -1.919 1.00 94.06 99 TYR A O 1
ATOM 751 N N . GLN A 1 100 ? 0.369 -0.769 -3.905 1.00 93.62 100 GLN A N 1
ATOM 752 C CA . GLN A 1 100 ? -1.055 -0.999 -3.621 1.00 93.62 100 GLN A CA 1
ATOM 753 C C . GLN A 1 100 ? -1.356 -2.486 -3.408 1.00 93.62 100 GLN A C 1
ATOM 755 O O . GLN A 1 100 ? -2.010 -2.842 -2.432 1.00 93.62 100 GLN A O 1
ATOM 760 N N . THR A 1 101 ? -0.810 -3.362 -4.256 1.00 96.94 101 THR A N 1
ATOM 761 C CA . THR A 1 101 ? -0.911 -4.819 -4.086 1.00 96.94 101 THR A CA 1
ATOM 762 C C . THR A 1 101 ? -0.321 -5.274 -2.750 1.00 96.94 101 THR A C 1
ATOM 764 O O . THR A 1 101 ? -0.891 -6.127 -2.070 1.00 96.94 101 THR A O 1
ATOM 767 N N . TRP A 1 102 ? 0.803 -4.684 -2.342 1.00 97.50 102 TRP A N 1
ATOM 768 C CA . TRP A 1 102 ? 1.410 -4.956 -1.043 1.00 97.50 102 TRP A CA 1
ATOM 769 C C . TRP A 1 102 ? 0.534 -4.489 0.126 1.00 97.50 102 TRP A C 1
ATOM 771 O O . TRP A 1 102 ? 0.327 -5.264 1.058 1.00 97.50 102 TRP A O 1
ATOM 781 N N . PHE A 1 103 ? -0.021 -3.271 0.070 1.00 95.62 103 PHE A N 1
ATOM 782 C CA . PHE A 1 103 ? -0.920 -2.739 1.102 1.00 95.62 103 PHE A CA 1
ATOM 783 C C . PHE A 1 103 ? -2.159 -3.611 1.269 1.00 95.62 103 PHE A C 1
ATOM 785 O O . PHE A 1 103 ? -2.518 -3.960 2.389 1.00 95.62 103 PHE A O 1
ATOM 792 N N . GLU A 1 104 ? -2.790 -3.999 0.162 1.00 96.81 104 GLU A N 1
ATOM 793 C CA . GLU A 1 104 ? -3.984 -4.838 0.182 1.00 96.81 104 GLU A CA 1
ATOM 794 C C . GLU A 1 104 ? -3.698 -6.195 0.840 1.00 96.81 104 GLU A C 1
ATOM 796 O O . GLU A 1 104 ? -4.449 -6.637 1.712 1.00 96.81 104 GLU A O 1
ATOM 801 N N . ALA A 1 105 ? -2.588 -6.841 0.470 1.00 97.88 105 ALA A N 1
ATOM 802 C CA . ALA A 1 105 ? -2.185 -8.110 1.065 1.00 97.88 105 ALA A CA 1
ATOM 803 C C . ALA A 1 105 ? -1.817 -7.972 2.552 1.00 97.88 105 ALA A C 1
ATOM 805 O O . ALA A 1 105 ? -2.147 -8.853 3.346 1.00 97.88 105 ALA A O 1
ATOM 806 N N . PHE A 1 106 ? -1.168 -6.869 2.935 1.00 97.69 106 PHE A N 1
ATOM 807 C CA . PHE A 1 106 ? -0.825 -6.558 4.323 1.00 97.69 106 PHE A CA 1
ATOM 808 C C . PHE A 1 106 ? -2.077 -6.379 5.191 1.00 97.69 106 PHE A C 1
ATOM 810 O O . PHE A 1 106 ? -2.206 -7.039 6.220 1.00 97.69 106 PHE A O 1
ATOM 817 N N . VAL A 1 107 ? -3.021 -5.536 4.757 1.00 96.69 107 VAL A N 1
ATOM 818 C CA . VAL A 1 107 ? -4.266 -5.249 5.492 1.00 96.69 107 VAL A CA 1
ATOM 819 C C . VAL A 1 107 ? -5.097 -6.520 5.663 1.00 96.69 107 VAL A C 1
ATOM 821 O O . VAL A 1 107 ? -5.462 -6.862 6.786 1.00 96.69 107 VAL A O 1
ATOM 824 N N . LYS A 1 108 ? -5.307 -7.283 4.581 1.00 97.00 108 LYS A N 1
ATOM 825 C CA . LYS A 1 108 ? -6.075 -8.540 4.629 1.00 97.00 108 LYS A CA 1
ATOM 826 C C . LYS A 1 108 ? -5.440 -9.606 5.519 1.00 97.00 108 LYS A C 1
ATOM 828 O O . LYS A 1 108 ? -6.152 -10.458 6.045 1.00 97.00 108 LYS A O 1
ATOM 833 N N . ALA A 1 109 ? -4.114 -9.602 5.652 1.00 97.00 109 ALA A N 1
ATOM 834 C CA . ALA A 1 109 ? -3.413 -10.534 6.527 1.00 97.00 109 ALA A CA 1
ATOM 835 C C . ALA A 1 109 ? -3.589 -10.193 8.014 1.00 97.00 109 ALA A C 1
ATOM 837 O O . ALA A 1 109 ? -3.617 -11.114 8.828 1.00 97.00 109 ALA A O 1
ATOM 838 N N . ILE A 1 110 ? -3.735 -8.908 8.363 1.00 96.69 110 ILE A N 1
ATOM 839 C CA . ILE A 1 110 ? -4.052 -8.489 9.735 1.00 96.69 110 ILE A CA 1
ATOM 840 C C . ILE A 1 110 ? -5.501 -8.818 10.074 1.00 96.69 110 ILE A C 1
ATOM 842 O O . ILE A 1 110 ? -5.769 -9.455 11.091 1.00 96.69 110 ILE A O 1
ATOM 846 N N . ASP A 1 111 ? -6.437 -8.394 9.230 1.00 95.25 111 ASP A N 1
ATOM 847 C CA . ASP A 1 111 ? -7.850 -8.668 9.441 1.00 95.25 111 ASP A CA 1
ATOM 848 C C . ASP A 1 111 ? -8.597 -8.738 8.099 1.00 95.25 111 ASP A C 1
ATOM 850 O O . ASP A 1 111 ? -8.724 -7.723 7.411 1.00 95.25 111 ASP A O 1
ATOM 854 N N . PRO A 1 112 ? -9.133 -9.913 7.715 1.00 94.75 112 PRO A N 1
ATOM 855 C CA . PRO A 1 112 ? -9.893 -10.075 6.478 1.00 94.75 112 PRO A CA 1
ATOM 856 C C . PRO A 1 112 ? -11.176 -9.236 6.390 1.00 94.75 112 PRO A C 1
ATOM 858 O O . PRO A 1 112 ? -11.768 -9.180 5.313 1.00 94.75 112 PRO A O 1
ATOM 861 N N . ALA A 1 113 ? -11.648 -8.648 7.496 1.00 94.12 113 ALA A N 1
ATOM 862 C CA . ALA A 1 113 ? -12.800 -7.751 7.505 1.00 94.12 113 ALA A CA 1
ATOM 863 C C . ALA A 1 113 ? -12.471 -6.340 6.990 1.00 94.12 113 ALA A C 1
ATOM 865 O O . ALA A 1 113 ? -13.392 -5.602 6.642 1.00 94.12 113 ALA A O 1
ATOM 866 N N . PHE A 1 114 ? -11.187 -5.973 6.926 1.00 93.06 114 PHE A N 1
ATOM 867 C CA . PHE A 1 114 ? -10.731 -4.701 6.376 1.00 93.06 114 PHE A CA 1
ATOM 868 C C . PHE A 1 114 ? -10.236 -4.869 4.939 1.00 93.06 114 PHE A C 1
ATOM 870 O O . PHE A 1 114 ? -9.609 -5.865 4.569 1.00 93.06 114 PHE A O 1
ATOM 877 N N . GLU A 1 115 ? -10.483 -3.849 4.125 1.00 89.50 115 GLU A N 1
ATOM 878 C CA . GLU A 1 115 ? -9.999 -3.763 2.754 1.00 89.50 115 GLU A CA 1
ATOM 879 C C . GLU A 1 115 ? -9.382 -2.391 2.488 1.00 89.50 115 GLU A C 1
ATOM 881 O O . GLU A 1 115 ? -9.768 -1.388 3.088 1.00 89.50 115 GLU A O 1
ATOM 886 N N . LEU A 1 116 ? -8.391 -2.361 1.598 1.00 85.75 116 LEU A N 1
ATOM 887 C CA . LEU A 1 116 ? -7.857 -1.114 1.069 1.00 85.75 116 LEU A CA 1
ATOM 888 C C . LEU A 1 116 ? -8.786 -0.642 -0.057 1.00 85.75 116 LEU A C 1
ATOM 890 O O . LEU A 1 116 ? -9.007 -1.396 -1.007 1.00 85.75 116 LEU A O 1
ATOM 894 N N . VAL A 1 117 ? -9.308 0.580 0.060 1.00 73.25 117 VAL A N 1
ATOM 895 C CA . VAL A 1 117 ? -10.274 1.188 -0.876 1.00 73.25 117 VAL A CA 1
ATOM 896 C C . VAL A 1 117 ? -9.660 2.312 -1.698 1.00 73.25 117 VAL A C 1
ATOM 898 O O . VAL A 1 117 ? -8.802 3.045 -1.157 1.00 73.25 117 VAL A O 1
#

=== Feature glossary ===
Legend for the data blocks above and below:

— What the protein is —

The amino-acid sequence is the protein's primary structure: the linear order of residues from the N-terminus to the C-terminus, written in one-letter code. Everything else here — the 3D coordinates, the secondary structure, the domain annotations — is ultimately a consequence of this string.

Database cross-references. InterPro integrates a dozen domain/family signature databases into unified entries with residue-range hits. GO terms attach function/process/location labels with evidence codes. CATH codes position the fold in a four-level structural taxonomy. Organism is the NCBI-taxonomy species name.

— Where its atoms are —

The mmCIF block holds the 3D Cartesian coordinates of each backbone atom (N, Cα, C, O) in ångströms. mmCIF is the PDB's canonical archive format — a tagged-loop text representation of the atomic model.

The six renders are orthographic views along the three Cartesian axes in both directions. Representation (cartoon, sticks, or surface) and color scheme (sequence-rainbow or by-chain) vary across proteins so the training set covers all the common visualization conventions.

— Local backbone conformation —

Secondary structure is the local, repeating backbone conformation. DSSP classifies it into eight states by reading the hydrogen-bond network: three helix types (H, G, I), two β types (E, B), two non-regular types (T, S), and unstructured coil (-).

SS3 is a coarse helix/strand/coil call (letters a/b/c) made by the P-SEA algorithm from inter-Cα distances and dihedrals. It is less detailed than DSSP but needs only Cα positions.

Backbone dihedral angles. Every residue except chain termini has a φ (preceding-C → N → Cα → C) and a ψ (N → Cα → C → next-N). They are reported in degrees following the IUPAC sign convention. Secondary structure is essentially a statement about which (φ, ψ) basin each residue occupies.

— Global shape and packing —

The geometric summary reports three shape descriptors. Rg (radius of gyration) measures how spread out the Cα atoms are about their centre of mass; compact globular proteins have small Rg, elongated or unfolded ones large. Cα contacts (<8 Å, |i−j|>4) count long-range residue pairs in spatial proximity — high for tightly packed folds, near zero for rods or random coil. The bounding-box extents give the protein's footprint along x, y, z in Å.

Solvent accessibility: the surface area of each residue that a 1.4 Å water probe can touch, in Å². When only backbone atoms are present the absolute values are lower than full-atom SASA (side chains contribute most of the area) and are flagged as backbone-only.

Plot images: a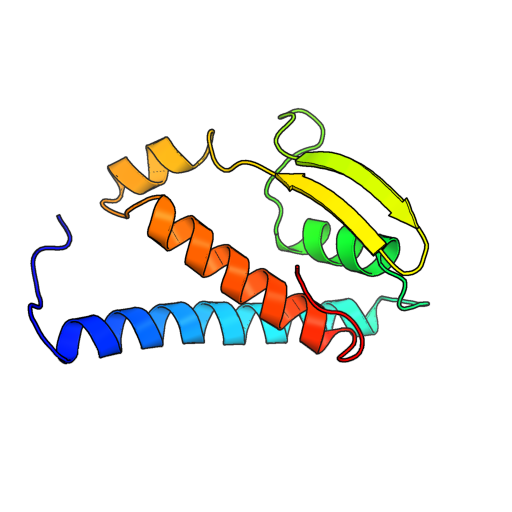 contact map (which residues are close in 3D, as an N×N binary image), a Ramachandran scatter (backbone torsion angles, revealing secondary-structure composition at a glance), and — for AlphaFold structures — a PAE heatmap (pairwise prediction confidence).

— Structural neighborhood —

Foldseek's 3Di representation compresses backbone geometry into a per-residue letter drawn from a learned twenty-state alphabet. It captures the tertiary interaction pattern around each residue — which residues are packed against it in space, regardless of where they are in sequence.

Structural nearest neighbors (via Foldseek easy-search vs the PDB). Reported per hit: target PDB id, E-value, and alignment TM-score. A TM-score above ~0.5 is the conventional threshold for 'same fold'.

— Confidence and disorder —

pLDDT (predicted Local Distance Difference Test) is AlphaFold's per-residue confidence score, ranging from 0 to 100. Values above 90 indicate high confidence (typically well-packed cores); 70–90 is confident; 50–70 low confidence; below 50 usually means the region is disordered or the prediction is unreliable there. AlphaFold stores pLDDT in the mmCIF B-factor column.

For experimental (PDB) structures, the B-factor (temperature factor) quantifies the positional spread of each atom in the crystal — a combination of thermal vibration and static disorder — in units of Å². High B-factors mark flexible loops or poorly resolved regions; low B-factors mark the rigid, well-ordered core.

Predicted Aligned Error (PAE) is an AlphaFold confidence matrix: entry (i, j) is the expected error in the position of residue j, in ångströms, when the prediction is superimposed on the true structure at residue i. Low PAE within a block of residues means that block is internally rigid and well-predicted; high PAE between two blocks means their relative placement is uncertain even if each block individually is confident.